Protein AF-A0A8T0G3W6-F1 (afdb_monomer_lite)

Structure (mmCIF, N/CA/C/O backbone):
data_AF-A0A8T0G3W6-F1
#
_entry.id   AF-A0A8T0G3W6-F1
#
loop_
_atom_site.group_PDB
_atom_site.id
_atom_site.type_symbol
_atom_site.label_atom_id
_atom_site.label_alt_id
_atom_site.label_comp_id
_atom_site.label_asym_id
_atom_site.label_entity_id
_atom_site.label_seq_id
_atom_site.pdbx_PDB_ins_code
_atom_site.Cartn_x
_atom_site.Cartn_y
_atom_site.Cartn_z
_atom_site.occupancy
_atom_site.B_iso_or_equiv
_atom_site.auth_seq_id
_atom_site.auth_comp_id
_atom_site.auth_asym_id
_atom_site.auth_atom_id
_atom_site.pdbx_PDB_model_num
ATOM 1 N N . MET A 1 1 ? -9.672 -10.704 5.886 1.00 65.75 1 MET A N 1
ATOM 2 C CA . MET A 1 1 ? -8.554 -10.083 6.634 1.00 65.75 1 MET A CA 1
ATOM 3 C C . MET A 1 1 ? -7.830 -11.184 7.389 1.00 65.75 1 MET A C 1
ATOM 5 O O . MET A 1 1 ? -8.514 -11.995 7.994 1.00 65.75 1 MET A O 1
ATOM 9 N N . VAL A 1 2 ? -6.496 -11.255 7.325 1.00 86.00 2 VAL A N 1
ATOM 10 C CA . VAL A 1 2 ? -5.734 -12.255 8.097 1.00 86.00 2 VAL A CA 1
ATOM 11 C C . VAL A 1 2 ? -5.739 -11.836 9.578 1.00 86.00 2 VAL A C 1
ATOM 13 O O . VAL A 1 2 ? -5.312 -10.705 9.857 1.00 86.00 2 VAL A O 1
ATOM 16 N N . PRO A 1 3 ? -6.234 -12.678 10.508 1.00 86.56 3 PRO A N 1
ATOM 17 C CA . PRO A 1 3 ? -6.214 -12.392 11.947 1.00 86.56 3 PRO A CA 1
ATOM 18 C C . PRO A 1 3 ? -4.785 -12.123 12.441 1.00 86.56 3 PRO A C 1
ATOM 20 O O . PRO A 1 3 ? -3.835 -12.641 11.861 1.00 86.56 3 PRO A O 1
ATOM 23 N N . GLU A 1 4 ? -4.614 -11.278 13.463 1.00 90.62 4 GLU A N 1
ATOM 24 C CA . GLU A 1 4 ? -3.307 -10.899 14.047 1.00 90.62 4 GLU A CA 1
ATOM 25 C C . GLU A 1 4 ? -2.284 -10.241 13.102 1.00 90.62 4 GLU A C 1
ATOM 27 O O . GLU A 1 4 ? -1.166 -9.896 13.497 1.00 90.62 4 GLU A O 1
ATOM 32 N N . SER A 1 5 ? -2.657 -9.987 11.848 1.00 94.19 5 SER A N 1
ATOM 33 C CA . SER A 1 5 ? -1.802 -9.257 10.919 1.00 94.19 5 SER A CA 1
ATOM 34 C C . SER A 1 5 ? -1.537 -7.825 11.397 1.00 94.19 5 SER A C 1
ATOM 36 O O . SER A 1 5 ? -2.322 -7.216 12.127 1.00 94.19 5 SER A O 1
ATOM 38 N N . LYS A 1 6 ? -0.436 -7.228 10.923 1.00 92.81 6 LYS A N 1
ATOM 39 C CA . LYS A 1 6 ? -0.107 -5.818 11.209 1.00 92.81 6 LYS A CA 1
ATOM 40 C C . LYS A 1 6 ? -1.245 -4.864 10.818 1.00 92.81 6 LYS A C 1
ATOM 42 O O . LYS A 1 6 ? -1.469 -3.880 11.515 1.00 92.81 6 LYS A O 1
ATOM 47 N N . ALA A 1 7 ? -1.957 -5.163 9.728 1.00 92.94 7 ALA A N 1
ATOM 48 C CA . ALA A 1 7 ? -3.123 -4.402 9.286 1.00 92.94 7 ALA A CA 1
ATOM 49 C C . ALA A 1 7 ? -4.328 -4.601 10.221 1.00 92.94 7 ALA A C 1
ATOM 51 O O . ALA A 1 7 ? -4.944 -3.616 10.614 1.00 92.94 7 ALA A O 1
ATOM 52 N N . ALA A 1 8 ? -4.611 -5.840 10.643 1.00 92.75 8 ALA A N 1
ATOM 53 C CA . ALA A 1 8 ? -5.668 -6.133 11.612 1.00 92.75 8 ALA A CA 1
ATOM 54 C C . ALA A 1 8 ? -5.439 -5.396 12.937 1.00 92.75 8 ALA A C 1
ATOM 56 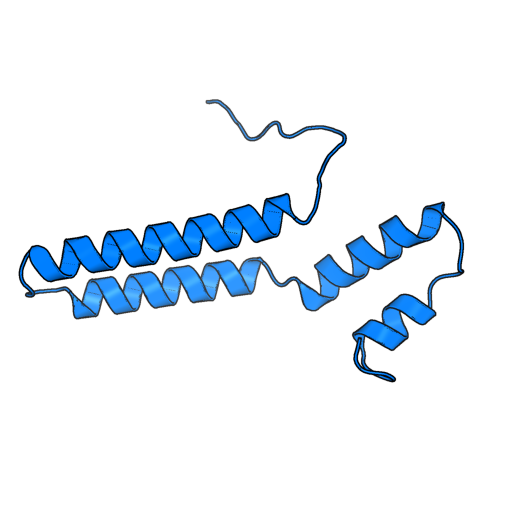O O . ALA A 1 8 ? -6.325 -4.696 13.412 1.00 92.75 8 ALA A O 1
ATOM 57 N N . ARG A 1 9 ? -4.218 -5.459 13.482 1.00 93.88 9 ARG A N 1
ATOM 58 C CA . ARG A 1 9 ? -3.844 -4.737 14.708 1.00 93.88 9 ARG A CA 1
ATOM 59 C C . ARG A 1 9 ? -3.975 -3.220 14.570 1.00 93.88 9 ARG A C 1
ATOM 61 O O . ARG A 1 9 ? -4.348 -2.558 15.532 1.00 93.88 9 ARG A O 1
ATOM 68 N N . LEU A 1 10 ? -3.667 -2.670 13.392 1.00 93.19 10 LEU A N 1
ATOM 69 C CA . LEU A 1 10 ? -3.851 -1.246 13.115 1.00 93.19 10 LEU A CA 1
ATOM 70 C C . LEU A 1 10 ? -5.335 -0.881 13.157 1.00 93.19 10 LEU A C 1
ATOM 72 O O . LEU A 1 10 ? -5.695 0.045 13.871 1.00 93.19 10 LEU A O 1
ATOM 76 N N . VAL A 1 11 ? -6.195 -1.621 12.454 1.00 92.19 11 VAL A N 1
ATOM 77 C CA . VAL A 1 11 ? -7.646 -1.369 12.454 1.00 92.19 11 VAL A CA 1
ATOM 78 C C . VAL A 1 11 ? -8.232 -1.510 13.859 1.00 92.19 11 VAL A C 1
ATOM 80 O O . VAL A 1 11 ? -8.962 -0.628 14.292 1.00 92.19 11 VAL A O 1
ATOM 83 N N . SER A 1 12 ? -7.853 -2.549 14.606 1.00 92.62 12 SER A N 1
ATOM 84 C CA . SER A 1 12 ? -8.343 -2.783 15.971 1.00 92.62 12 SER A CA 1
ATOM 85 C C . SER A 1 12 ? -7.885 -1.738 16.994 1.00 92.62 12 SER A C 1
ATOM 87 O O . SER A 1 12 ? -8.435 -1.687 18.088 1.00 92.62 12 SER A O 1
ATOM 89 N N . SER A 1 13 ? -6.886 -0.907 16.673 1.00 93.06 13 SER A N 1
ATOM 90 C CA . SER A 1 13 ? -6.454 0.185 17.561 1.00 93.06 13 SER A CA 1
ATOM 91 C C . SER A 1 13 ? -7.399 1.391 17.544 1.00 93.06 13 SER A C 1
ATOM 93 O O . SER A 1 13 ? -7.354 2.231 18.441 1.00 93.06 13 SER A O 1
ATOM 95 N N . PHE A 1 14 ? -8.268 1.474 16.536 1.00 91.88 14 PHE A N 1
ATOM 96 C CA . PHE A 1 14 ? -9.259 2.527 16.389 1.00 91.88 14 PHE A CA 1
ATOM 97 C C . PHE A 1 14 ? -10.552 2.152 17.137 1.00 91.88 14 PHE A C 1
ATOM 99 O O . PHE A 1 14 ? -11.090 1.068 16.908 1.00 91.88 14 PHE A O 1
ATOM 106 N N . PRO A 1 15 ? -11.104 3.040 17.991 1.00 93.38 15 PRO A N 1
ATOM 107 C CA . PRO A 1 15 ? -12.459 2.881 18.515 1.00 93.38 15 PRO A CA 1
ATOM 108 C C . PRO A 1 15 ? -13.492 2.660 17.403 1.00 93.38 15 PRO A C 1
ATOM 110 O O . PRO A 1 15 ? -13.402 3.288 16.344 1.00 93.38 15 PRO A O 1
ATOM 113 N N . ILE A 1 16 ? -14.484 1.802 17.666 1.00 90.19 16 ILE A N 1
ATOM 114 C CA . ILE A 1 16 ? -15.553 1.440 16.723 1.00 90.19 16 ILE A CA 1
ATOM 115 C C . ILE A 1 16 ? -16.592 2.569 16.675 1.00 90.19 16 ILE A C 1
ATOM 117 O O . ILE A 1 16 ? -17.657 2.490 17.283 1.00 90.19 16 ILE A O 1
ATOM 121 N N . THR A 1 17 ? -16.259 3.654 15.979 1.00 93.19 17 THR A N 1
ATOM 122 C CA . THR A 1 17 ? -17.155 4.791 15.739 1.00 93.19 17 THR A CA 1
ATOM 123 C C . THR A 1 17 ? -17.176 5.151 14.256 1.00 93.19 17 THR A C 1
ATOM 125 O O . THR A 1 17 ? -16.194 4.946 13.539 1.00 93.19 17 THR A O 1
ATOM 128 N N . SER A 1 18 ? -18.299 5.703 13.785 1.00 87.88 18 SER A N 1
ATOM 129 C CA . SER A 1 18 ? -18.509 6.045 12.369 1.00 87.88 18 SER A CA 1
ATOM 130 C C . SER A 1 18 ? -17.434 6.989 11.815 1.00 87.88 18 SER A C 1
ATOM 132 O O . SER A 1 18 ? -16.935 6.791 10.709 1.00 87.88 18 SER A O 1
ATOM 134 N N . GLU A 1 19 ? -17.024 7.979 12.606 1.00 90.69 19 GLU A N 1
ATOM 135 C CA . GLU A 1 19 ? -16.006 8.964 12.231 1.00 90.69 19 GLU A CA 1
ATOM 136 C C . GLU A 1 19 ? -14.625 8.323 12.011 1.00 90.69 19 GLU A C 1
ATOM 138 O O . GLU A 1 19 ? -13.833 8.752 11.167 1.00 90.69 19 GLU A O 1
ATOM 143 N N . ASN A 1 20 ? -14.330 7.262 12.757 1.00 92.44 20 ASN A N 1
ATOM 144 C CA . ASN A 1 20 ? -12.984 6.729 12.892 1.00 92.44 20 ASN A CA 1
ATOM 145 C C . ASN A 1 20 ? -12.627 5.688 11.822 1.00 92.44 20 ASN A C 1
ATOM 147 O O . ASN A 1 20 ? -11.448 5.428 11.581 1.00 92.44 20 ASN A O 1
ATOM 151 N N . TYR A 1 21 ? -13.626 5.156 11.109 1.00 90.44 21 TYR A N 1
ATOM 152 C CA . TYR A 1 21 ? -13.395 4.296 9.946 1.00 90.44 21 TYR A CA 1
ATOM 153 C C . TYR A 1 21 ? -12.595 5.012 8.858 1.00 90.44 21 TYR A C 1
ATOM 155 O O . TYR A 1 21 ? -11.672 4.431 8.289 1.00 90.44 21 TYR A O 1
ATOM 163 N N . SER A 1 22 ? -12.894 6.289 8.604 1.00 92.25 22 SER A N 1
ATOM 164 C CA . SER A 1 22 ? -12.177 7.087 7.602 1.00 92.25 22 SER A CA 1
ATOM 165 C C . SER A 1 22 ? -10.682 7.206 7.937 1.00 92.25 22 SER A C 1
ATOM 167 O O . SER A 1 22 ? -9.824 6.981 7.080 1.00 92.25 22 SER A O 1
ATOM 169 N N . LYS A 1 23 ? -10.367 7.451 9.214 1.00 93.38 23 LYS A N 1
ATOM 170 C CA . LYS A 1 23 ? -9.003 7.559 9.747 1.00 93.38 23 LYS A CA 1
ATOM 171 C C . LYS A 1 23 ? -8.270 6.217 9.675 1.00 93.38 23 LYS A C 1
ATOM 173 O O . LYS A 1 23 ? -7.125 6.176 9.227 1.00 93.38 23 LYS A O 1
ATOM 178 N N . ALA A 1 24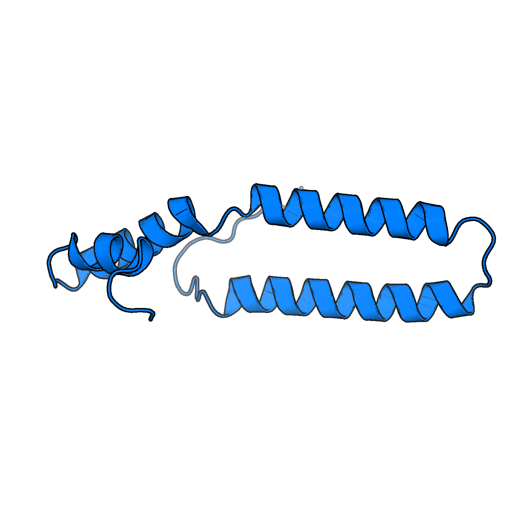 ? -8.936 5.115 10.027 1.00 93.50 24 ALA A N 1
ATOM 179 C CA . ALA A 1 24 ? -8.367 3.771 9.916 1.00 93.50 24 ALA A CA 1
ATOM 180 C C . ALA A 1 24 ? -8.011 3.417 8.460 1.00 93.50 24 ALA A C 1
ATOM 182 O O . ALA A 1 24 ? -6.913 2.926 8.191 1.00 93.50 24 ALA A O 1
ATOM 183 N N . VAL A 1 25 ? -8.895 3.728 7.505 1.00 92.25 25 VAL A N 1
ATOM 184 C CA . VAL A 1 25 ? -8.647 3.509 6.070 1.00 92.25 25 VAL A CA 1
ATOM 185 C C . VAL A 1 25 ? -7.485 4.367 5.568 1.00 92.25 25 VAL A C 1
ATOM 187 O O . VAL A 1 25 ? -6.608 3.854 4.873 1.00 92.25 25 VAL A O 1
ATOM 190 N N . GLN A 1 26 ? -7.426 5.649 5.937 1.00 92.81 26 GLN A N 1
ATOM 191 C CA . GLN A 1 26 ? -6.304 6.520 5.566 1.00 92.81 26 GLN A CA 1
ATOM 192 C C . GLN A 1 26 ? -4.971 5.995 6.110 1.00 92.81 26 GLN A C 1
ATOM 194 O O . GLN A 1 26 ? -3.986 5.933 5.379 1.00 92.81 26 GLN A O 1
ATOM 199 N N . GLN A 1 27 ? -4.940 5.544 7.364 1.00 92.81 27 GLN A N 1
ATOM 200 C CA . GLN A 1 27 ? -3.735 4.984 7.977 1.00 92.81 27 GLN A CA 1
ATOM 201 C C . GLN A 1 27 ? -3.300 3.669 7.321 1.00 92.81 27 GLN A C 1
ATOM 203 O O . GLN A 1 27 ? -2.103 3.435 7.148 1.00 92.81 27 GLN A O 1
ATOM 208 N N . LEU A 1 28 ? -4.249 2.834 6.882 1.00 92.88 28 LEU A N 1
ATOM 209 C CA . LEU A 1 28 ? -3.936 1.660 6.068 1.00 92.88 28 LEU A CA 1
ATOM 210 C C . LEU A 1 28 ? -3.295 2.054 4.731 1.00 92.88 28 LEU A C 1
ATOM 212 O O . LEU A 1 28 ? -2.282 1.465 4.358 1.00 92.88 28 LEU A O 1
ATOM 216 N N . LYS A 1 29 ? -3.834 3.063 4.037 1.00 89.62 29 LYS A N 1
ATOM 217 C CA . LYS A 1 29 ? -3.272 3.553 2.768 1.00 89.62 29 LYS A CA 1
ATOM 218 C C . LYS A 1 29 ? -1.865 4.125 2.943 1.00 89.62 29 LYS A C 1
ATOM 220 O O . LYS A 1 29 ? -0.966 3.730 2.212 1.00 89.62 29 LYS A O 1
ATOM 225 N N . ILE A 1 30 ? -1.640 4.961 3.956 1.00 89.31 30 ILE A N 1
ATOM 226 C CA . ILE A 1 30 ? -0.314 5.533 4.245 1.00 89.31 30 ILE A CA 1
ATOM 227 C C . ILE A 1 30 ? 0.706 4.424 4.532 1.00 89.31 30 ILE A C 1
ATOM 229 O O . ILE A 1 30 ? 1.827 4.450 4.030 1.00 89.31 30 ILE A O 1
ATOM 233 N N . ARG A 1 31 ? 0.326 3.429 5.341 1.00 91.69 31 ARG A N 1
ATOM 234 C CA . ARG A 1 31 ? 1.266 2.412 5.828 1.00 91.69 31 ARG A CA 1
ATOM 235 C C . ARG A 1 31 ? 1.495 1.260 4.848 1.00 91.69 31 ARG A C 1
ATOM 237 O O . ARG A 1 31 ? 2.565 0.652 4.875 1.00 91.69 31 ARG A O 1
ATOM 244 N N . PHE A 1 32 ? 0.500 0.930 4.026 1.00 89.19 32 PHE A N 1
ATOM 245 C CA . PHE A 1 32 ? 0.514 -0.264 3.173 1.00 89.19 32 PHE A CA 1
ATOM 246 C C . PHE A 1 32 ? 0.232 0.007 1.693 1.00 89.19 32 PHE A C 1
ATOM 248 O O . PHE A 1 32 ? 0.516 -0.868 0.882 1.00 89.19 32 PHE A O 1
ATOM 255 N N . GLY A 1 33 ? -0.292 1.180 1.330 1.00 86.75 33 GLY A N 1
ATOM 256 C CA . GLY A 1 33 ? -0.617 1.530 -0.055 1.00 86.75 33 GLY A CA 1
ATOM 257 C C . GLY A 1 33 ? 0.618 1.669 -0.944 1.00 86.75 33 GLY A C 1
ATOM 258 O O . GLY A 1 33 ? 0.569 1.225 -2.084 1.00 86.75 33 GLY A O 1
ATOM 259 N N . ARG A 1 34 ? 1.723 2.217 -0.401 1.00 86.88 34 ARG A N 1
ATOM 260 C CA . ARG A 1 34 ? 3.038 2.387 -1.067 1.00 86.88 34 ARG A CA 1
ATOM 261 C C . ARG A 1 34 ? 2.923 2.686 -2.566 1.00 86.88 34 ARG A C 1
ATOM 263 O O . ARG A 1 34 ? 3.477 1.971 -3.404 1.00 86.88 34 ARG A O 1
ATOM 270 N N . GLU A 1 35 ? 2.149 3.719 -2.885 1.00 82.44 35 GLU A N 1
ATOM 271 C CA . GLU A 1 35 ? 1.855 4.123 -4.263 1.00 82.44 35 GLU A CA 1
ATOM 272 C C . GLU A 1 35 ? 3.138 4.514 -5.012 1.00 82.44 35 GLU A C 1
ATOM 274 O O . GLU A 1 35 ? 3.312 4.171 -6.177 1.00 82.44 35 GLU A O 1
ATOM 279 N N . ASP A 1 36 ? 4.086 5.132 -4.309 1.00 80.69 36 ASP A N 1
ATOM 280 C CA . ASP A 1 36 ? 5.434 5.460 -4.773 1.00 80.69 36 ASP A CA 1
ATOM 281 C C . ASP A 1 36 ? 6.219 4.224 -5.241 1.00 80.69 36 ASP A C 1
ATOM 283 O O . ASP A 1 36 ? 6.806 4.218 -6.326 1.00 80.69 36 ASP A O 1
ATOM 287 N N . LEU A 1 37 ? 6.180 3.143 -4.456 1.00 86.25 37 LEU A N 1
ATOM 288 C CA . LEU A 1 37 ? 6.811 1.879 -4.824 1.00 86.25 37 LEU A CA 1
ATOM 289 C C . LEU A 1 37 ? 6.112 1.251 -6.035 1.00 86.25 37 LEU A C 1
ATOM 291 O O . LEU A 1 37 ? 6.782 0.695 -6.905 1.00 86.25 37 LEU A O 1
ATOM 295 N N . LEU A 1 38 ? 4.782 1.348 -6.103 1.00 83.69 38 LEU A N 1
ATOM 296 C CA . LEU A 1 38 ? 3.998 0.832 -7.223 1.00 83.69 38 LEU A CA 1
ATOM 297 C C . LEU A 1 38 ? 4.386 1.534 -8.534 1.00 83.69 38 LEU A C 1
ATOM 299 O O . LEU A 1 38 ? 4.654 0.867 -9.534 1.00 83.69 38 LEU A O 1
ATOM 303 N N . VAL A 1 39 ? 4.501 2.867 -8.506 1.00 84.50 39 VAL A N 1
ATOM 304 C CA . VAL A 1 39 ? 4.965 3.678 -9.642 1.00 84.50 39 VAL A CA 1
ATOM 305 C C . VAL A 1 39 ? 6.394 3.302 -10.028 1.00 84.50 39 VAL A C 1
ATOM 307 O O . VAL A 1 39 ? 6.682 3.118 -11.209 1.00 84.50 39 VAL A O 1
ATOM 310 N N . GLN A 1 40 ? 7.294 3.134 -9.056 1.00 82.88 40 GLN A N 1
ATOM 311 C CA . GLN A 1 40 ? 8.684 2.770 -9.335 1.00 82.88 40 GLN A CA 1
ATOM 312 C C . GLN A 1 40 ? 8.809 1.387 -9.992 1.00 82.88 40 GLN A C 1
ATOM 314 O O . GLN A 1 40 ? 9.567 1.233 -10.952 1.00 82.88 40 GLN A O 1
ATOM 319 N N . ILE A 1 41 ? 8.055 0.391 -9.515 1.00 87.38 41 ILE A N 1
ATOM 320 C CA . ILE A 1 41 ? 7.995 -0.942 -10.133 1.00 87.38 41 ILE A CA 1
ATOM 321 C C . ILE A 1 41 ? 7.463 -0.825 -11.561 1.00 87.38 41 ILE A C 1
ATOM 323 O O . ILE A 1 41 ? 8.056 -1.383 -12.479 1.00 87.38 41 ILE A O 1
ATOM 327 N N . TYR A 1 42 ? 6.408 -0.037 -11.764 1.00 83.19 42 TYR A N 1
ATOM 328 C CA . TYR A 1 42 ? 5.807 0.143 -13.078 1.00 83.19 42 TYR A CA 1
ATOM 329 C C . TYR A 1 42 ? 6.770 0.787 -14.086 1.00 83.19 42 TYR A C 1
ATOM 331 O O . TYR A 1 42 ? 6.941 0.289 -15.198 1.00 83.19 42 TYR A O 1
ATOM 339 N N . VAL A 1 43 ? 7.461 1.861 -13.691 1.00 85.44 43 VAL A N 1
ATOM 340 C CA . VAL A 1 43 ? 8.473 2.518 -14.535 1.00 85.44 43 VAL A CA 1
ATOM 341 C C . VAL A 1 43 ? 9.636 1.572 -14.834 1.00 85.44 43 VAL A C 1
ATOM 343 O O . VAL A 1 43 ? 10.130 1.541 -15.964 1.00 85.44 43 VAL A O 1
ATOM 346 N N . ARG A 1 44 ? 10.070 0.775 -13.849 1.00 88.38 44 ARG A N 1
ATOM 347 C CA . ARG A 1 44 ? 11.122 -0.229 -14.041 1.00 88.38 44 ARG A CA 1
ATOM 348 C C . ARG A 1 44 ? 10.696 -1.292 -15.046 1.00 88.38 44 ARG A C 1
ATOM 350 O O . ARG A 1 44 ? 11.455 -1.554 -15.975 1.00 88.38 44 ARG A O 1
ATOM 357 N N . ASP A 1 45 ? 9.507 -1.862 -14.892 1.00 80.38 45 ASP A N 1
ATOM 358 C CA . ASP A 1 45 ? 8.977 -2.870 -15.809 1.00 80.38 45 ASP A CA 1
ATOM 359 C C . ASP A 1 45 ? 8.843 -2.299 -17.224 1.00 80.38 45 ASP A C 1
ATOM 361 O O . ASP A 1 45 ? 9.282 -2.926 -18.186 1.00 80.38 45 ASP A O 1
ATOM 365 N N . LEU A 1 46 ? 8.356 -1.063 -17.360 1.00 78.00 46 LEU A N 1
ATOM 366 C CA . LEU A 1 46 ? 8.267 -0.383 -18.651 1.00 78.00 46 LEU A CA 1
ATOM 367 C C . LEU A 1 46 ? 9.648 -0.167 -19.295 1.00 78.00 46 LEU A C 1
ATOM 369 O O . LEU A 1 46 ? 9.816 -0.374 -20.496 1.00 78.00 46 LEU A O 1
ATOM 373 N N . SER A 1 47 ? 10.652 0.222 -18.508 1.00 76.19 47 SER A N 1
ATOM 374 C CA . SER A 1 47 ? 12.019 0.440 -18.994 1.00 76.19 47 SER A CA 1
ATOM 375 C C . SER A 1 47 ? 12.701 -0.872 -19.404 1.00 76.19 47 SER A C 1
ATOM 377 O O . SER A 1 47 ? 13.320 -0.953 -20.467 1.00 76.19 47 SER A O 1
ATOM 379 N N . LEU A 1 48 ? 12.521 -1.938 -18.615 1.00 76.69 48 LEU A N 1
ATOM 380 C CA . LEU A 1 48 ? 12.971 -3.289 -18.959 1.00 76.69 48 LEU A CA 1
ATOM 381 C C . LEU A 1 48 ? 12.322 -3.781 -20.257 1.00 76.69 48 LEU A C 1
ATOM 383 O O . LEU A 1 48 ? 13.012 -4.321 -21.121 1.00 76.69 48 LEU A O 1
ATOM 387 N N . MET A 1 49 ? 11.023 -3.534 -20.428 1.00 68.25 49 MET A N 1
ATOM 388 C CA . MET A 1 49 ? 10.295 -3.873 -21.650 1.00 68.25 49 MET A CA 1
ATOM 389 C C . MET A 1 49 ? 10.811 -3.091 -22.859 1.00 68.25 49 MET A C 1
ATOM 391 O O . MET A 1 49 ? 11.098 -3.707 -23.882 1.00 68.25 49 MET A O 1
ATOM 395 N N . LYS A 1 50 ? 11.015 -1.770 -22.734 1.00 70.00 50 LYS A N 1
ATOM 396 C CA . LYS A 1 50 ? 11.580 -0.920 -23.798 1.00 70.00 50 LYS A CA 1
ATOM 397 C C . LYS A 1 50 ? 12.934 -1.448 -24.282 1.00 70.00 50 LYS A C 1
ATOM 399 O O . LYS A 1 50 ? 13.173 -1.530 -25.489 1.00 70.00 50 LYS A O 1
ATOM 404 N N . ASN A 1 51 ? 13.790 -1.853 -23.347 1.00 69.06 51 ASN A N 1
ATOM 405 C CA . ASN A 1 51 ? 15.089 -2.444 -23.659 1.00 69.06 51 ASN A CA 1
ATOM 406 C C . ASN A 1 51 ? 14.950 -3.827 -24.319 1.00 69.06 51 ASN A C 1
ATOM 408 O O . ASN A 1 51 ? 15.680 -4.128 -25.257 1.00 69.06 51 ASN A O 1
ATOM 412 N N . ALA A 1 52 ? 13.985 -4.648 -23.892 1.00 65.62 52 ALA A N 1
ATOM 413 C CA . ALA A 1 52 ? 13.710 -5.960 -24.487 1.00 65.62 52 ALA A CA 1
ATOM 414 C C . ALA A 1 52 ? 13.058 -5.886 -25.886 1.00 65.62 52 ALA A C 1
ATOM 416 O O . ALA A 1 52 ? 13.151 -6.836 -26.666 1.00 65.62 52 ALA A O 1
ATOM 417 N N . THR A 1 53 ? 12.392 -4.774 -26.212 1.00 62.53 53 THR A N 1
ATOM 418 C CA . THR A 1 53 ? 11.811 -4.497 -27.537 1.00 62.53 53 THR A CA 1
ATOM 419 C C . THR A 1 53 ? 12.783 -3.867 -28.529 1.00 62.53 53 THR A C 1
ATOM 421 O O . THR A 1 53 ? 12.449 -3.788 -29.712 1.00 62.53 53 THR A O 1
ATOM 424 N N . ALA A 1 54 ? 13.967 -3.426 -28.090 1.00 62.62 54 ALA A N 1
ATOM 425 C CA . ALA A 1 54 ? 14.975 -2.858 -28.977 1.00 62.62 54 ALA A CA 1
ATOM 426 C C . ALA A 1 54 ? 15.410 -3.915 -30.013 1.00 62.62 54 ALA A C 1
ATOM 428 O O . ALA A 1 54 ? 16.150 -4.844 -29.700 1.00 62.62 54 ALA A O 1
ATOM 429 N N . GLY A 1 55 ? 14.889 -3.797 -31.241 1.00 62.72 55 GLY A N 1
ATOM 430 C CA . GLY A 1 55 ? 15.163 -4.710 -32.357 1.00 62.72 55 GLY A CA 1
ATOM 431 C C . GLY A 1 55 ? 14.076 -5.749 -32.682 1.00 62.72 55 GLY A C 1
ATOM 432 O O . GLY A 1 55 ? 14.353 -6.651 -33.467 1.00 62.72 55 GLY A O 1
ATOM 433 N N . ARG A 1 56 ? 12.856 -5.667 -32.117 1.00 62.03 56 ARG A N 1
ATOM 434 C CA . ARG A 1 56 ? 11.748 -6.610 -32.416 1.00 62.03 56 ARG A CA 1
ATOM 435 C C . ARG A 1 56 ? 10.604 -5.992 -33.236 1.00 62.03 56 ARG A C 1
ATOM 437 O O . ARG A 1 56 ? 10.334 -4.800 -33.154 1.00 62.03 56 ARG A O 1
ATOM 444 N N . ASN A 1 57 ? 9.926 -6.845 -34.014 1.00 62.16 57 ASN A N 1
ATOM 445 C CA . ASN A 1 57 ? 8.905 -6.492 -35.010 1.00 62.16 57 ASN A CA 1
ATOM 446 C C . ASN A 1 57 ? 7.641 -5.836 -34.415 1.00 62.16 57 ASN A C 1
ATOM 448 O O . ASN A 1 57 ? 7.201 -6.173 -33.316 1.00 62.16 57 ASN A O 1
ATOM 452 N N . SER A 1 58 ? 7.018 -4.955 -35.207 1.00 60.75 58 SER A N 1
ATOM 453 C CA . SER A 1 58 ? 5.865 -4.097 -34.870 1.00 60.75 58 SER A CA 1
ATOM 454 C C . SER A 1 58 ? 4.656 -4.804 -34.226 1.00 60.75 58 SER A C 1
ATOM 456 O O . SER A 1 58 ? 3.960 -4.185 -33.424 1.00 60.75 58 SER A O 1
ATOM 458 N N . SER A 1 59 ? 4.427 -6.095 -34.490 1.00 64.94 59 SER A N 1
ATOM 459 C CA . SER A 1 59 ? 3.320 -6.864 -33.896 1.00 64.94 59 SER A CA 1
ATOM 460 C C . SER A 1 59 ? 3.496 -7.149 -32.400 1.00 64.94 59 SER A C 1
ATOM 462 O O . SER A 1 59 ? 2.519 -7.151 -31.657 1.00 64.94 59 SER A O 1
ATOM 464 N N . TYR A 1 60 ? 4.735 -7.328 -31.931 1.00 66.19 60 TYR A N 1
ATOM 465 C CA . TYR A 1 60 ? 5.031 -7.498 -30.504 1.00 66.19 60 TYR A CA 1
ATOM 466 C C . TYR A 1 60 ? 4.782 -6.199 -29.726 1.00 66.19 60 TYR A C 1
ATOM 468 O O . TYR A 1 60 ? 4.355 -6.231 -28.576 1.00 66.19 60 TYR A O 1
ATOM 476 N N . LEU A 1 61 ? 4.988 -5.052 -30.378 1.00 67.00 61 LEU A N 1
ATOM 477 C CA . LEU A 1 61 ? 4.735 -3.741 -29.791 1.00 67.00 61 LEU A CA 1
ATOM 478 C C . LEU A 1 61 ? 3.233 -3.507 -29.560 1.00 67.00 61 LEU A C 1
ATOM 480 O O . LEU A 1 61 ? 2.864 -3.015 -28.501 1.00 67.00 61 LEU A O 1
ATOM 484 N N . ALA A 1 62 ? 2.370 -3.918 -30.496 1.00 73.75 62 ALA A N 1
ATOM 485 C CA . ALA A 1 62 ? 0.916 -3.778 -30.367 1.00 73.75 62 ALA A CA 1
ATOM 486 C C . ALA A 1 62 ? 0.352 -4.573 -29.174 1.00 73.75 62 ALA A C 1
ATOM 488 O O . ALA A 1 62 ? -0.283 -3.993 -28.299 1.00 73.75 62 ALA A O 1
ATOM 489 N N . SER A 1 63 ? 0.681 -5.867 -29.053 1.00 75.94 63 SER A N 1
ATOM 490 C CA . SER A 1 63 ? 0.243 -6.668 -27.895 1.00 75.94 63 SER A CA 1
ATOM 491 C C . SER A 1 63 ? 0.815 -6.171 -26.562 1.00 75.94 63 SER A C 1
ATOM 493 O O . SER A 1 63 ? 0.202 -6.364 -25.512 1.00 75.94 63 SER A O 1
ATOM 495 N N . LEU A 1 64 ? 1.984 -5.521 -26.577 1.00 67.94 64 LEU A N 1
ATOM 496 C CA . LEU A 1 64 ? 2.542 -4.877 -25.387 1.00 67.94 64 LEU A CA 1
ATOM 497 C C . LEU A 1 64 ? 1.759 -3.626 -24.981 1.00 67.94 64 LEU A C 1
ATOM 499 O O . LEU A 1 64 ? 1.537 -3.428 -23.787 1.00 67.94 64 LEU A O 1
ATOM 503 N N . TYR A 1 65 ? 1.329 -2.808 -25.944 1.00 75.62 65 TYR A N 1
ATOM 504 C CA . TYR A 1 65 ? 0.455 -1.664 -25.680 1.00 75.62 65 TYR A CA 1
ATOM 505 C C . TYR A 1 65 ? -0.879 -2.111 -25.072 1.00 75.62 65 TYR A C 1
ATOM 507 O O . TYR A 1 65 ? -1.270 -1.569 -24.040 1.00 75.62 65 TYR A O 1
ATOM 515 N N . ASP A 1 66 ? -1.505 -3.158 -25.613 1.00 80.62 66 ASP A N 1
ATOM 516 C CA . ASP A 1 66 ? -2.759 -3.707 -25.074 1.00 80.62 66 ASP A CA 1
ATOM 517 C C . ASP A 1 66 ? -2.595 -4.207 -23.626 1.00 80.62 66 ASP A C 1
ATOM 519 O O . ASP A 1 66 ? -3.450 -3.991 -22.756 1.00 80.62 66 ASP A O 1
ATOM 523 N N . MET A 1 67 ? -1.460 -4.851 -23.326 1.00 80.25 67 MET A N 1
ATOM 524 C CA . MET A 1 67 ? -1.150 -5.310 -21.972 1.00 80.25 67 MET A CA 1
ATOM 525 C C . MET A 1 67 ? -0.916 -4.135 -21.010 1.00 80.25 67 MET A C 1
ATOM 527 O O . MET A 1 67 ? -1.387 -4.181 -19.872 1.00 80.25 67 MET A O 1
ATOM 531 N N . LEU A 1 68 ? -0.226 -3.078 -21.451 1.00 73.25 68 LEU A N 1
ATOM 532 C CA . LEU A 1 68 ? -0.017 -1.857 -20.666 1.00 73.25 68 LEU A CA 1
ATOM 533 C C . LEU A 1 68 ? -1.337 -1.134 -20.383 1.00 73.25 68 LEU A C 1
ATOM 535 O O . LEU A 1 68 ? -1.593 -0.773 -19.235 1.00 73.25 68 LEU A O 1
ATOM 539 N N . GLU A 1 69 ? -2.203 -0.983 -21.385 1.00 79.75 69 GLU A N 1
ATOM 540 C CA . GLU A 1 69 ? -3.518 -0.358 -21.221 1.00 79.75 69 GLU A CA 1
ATOM 541 C C . GLU A 1 69 ? -4.381 -1.140 -20.222 1.00 79.75 69 GLU A C 1
ATOM 543 O O . GLU A 1 69 ? -5.007 -0.562 -19.332 1.00 79.75 69 GLU A O 1
ATOM 548 N N . THR A 1 70 ? -4.340 -2.473 -20.290 1.00 83.38 70 THR A N 1
ATOM 549 C CA . THR A 1 70 ? -5.054 -3.342 -19.347 1.00 83.38 70 THR A CA 1
ATOM 550 C C . THR A 1 70 ? -4.554 -3.151 -17.911 1.00 83.38 70 THR A C 1
ATOM 552 O O . THR A 1 70 ? -5.353 -3.090 -16.973 1.00 83.38 70 THR A O 1
ATOM 555 N N . LYS A 1 71 ? -3.233 -3.032 -17.715 1.00 76.44 71 LYS A N 1
ATOM 556 C CA . LYS A 1 71 ? -2.635 -2.803 -16.389 1.00 76.44 71 LYS A CA 1
ATOM 557 C C . LYS A 1 71 ? -2.959 -1.408 -15.850 1.00 76.44 71 LYS A C 1
ATOM 559 O O . LYS A 1 71 ? -3.303 -1.298 -14.674 1.00 76.44 71 LYS A O 1
ATOM 564 N N . LEU A 1 72 ? -2.923 -0.374 -16.694 1.00 77.38 72 LEU A N 1
ATOM 565 C CA . LEU A 1 72 ? -3.328 0.987 -16.326 1.00 77.38 72 LEU A CA 1
ATOM 566 C C . LEU A 1 72 ? -4.803 1.044 -15.933 1.00 77.38 72 LEU A C 1
ATOM 568 O O . LEU A 1 72 ? -5.119 1.521 -14.848 1.00 77.38 72 LEU A O 1
ATOM 572 N N . ARG A 1 73 ? -5.695 0.454 -16.734 1.00 78.56 73 ARG A N 1
ATOM 573 C CA . ARG A 1 73 ? -7.134 0.401 -16.445 1.00 78.56 73 ARG A CA 1
ATOM 574 C C . ARG A 1 73 ? -7.442 -0.345 -15.145 1.00 78.56 73 ARG A C 1
ATOM 576 O O . ARG A 1 73 ? -8.322 0.064 -14.387 1.00 78.56 73 ARG A O 1
ATOM 583 N N . ALA A 1 74 ? -6.712 -1.423 -14.853 1.00 72.38 74 ALA A N 1
ATOM 584 C CA . ALA A 1 74 ? -6.822 -2.129 -13.577 1.00 72.38 74 ALA A CA 1
ATOM 585 C C . ALA A 1 74 ? -6.347 -1.262 -12.395 1.00 72.38 74 ALA A C 1
ATOM 587 O O . AL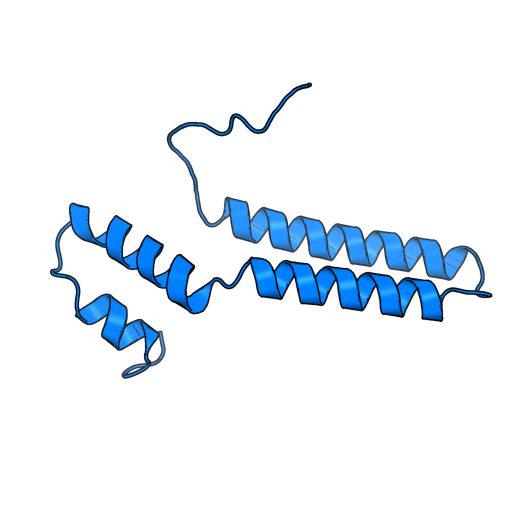A A 1 74 ? -6.956 -1.298 -11.325 1.00 72.38 74 ALA A O 1
ATOM 588 N N . SER A 1 75 ? -5.303 -0.452 -12.594 1.00 65.06 75 SER A N 1
ATOM 589 C CA . SER A 1 75 ? -4.782 0.484 -11.592 1.00 65.06 75 SER A CA 1
ATOM 590 C C . SER A 1 75 ? -5.728 1.665 -11.342 1.00 65.06 75 SER A C 1
ATOM 592 O O . SER A 1 75 ? -5.980 2.019 -10.192 1.00 65.06 75 SER A O 1
ATOM 594 N N . GLU A 1 76 ? -6.315 2.241 -12.391 1.00 69.69 76 GLU A N 1
ATOM 595 C CA . GLU A 1 76 ? -7.361 3.267 -12.276 1.00 69.69 76 GLU A CA 1
ATOM 596 C C . GLU A 1 76 ? -8.617 2.707 -11.615 1.00 69.69 76 GLU A C 1
ATOM 598 O O . GLU A 1 76 ? -9.225 3.361 -10.772 1.00 69.69 76 GLU A O 1
ATOM 603 N N . SER A 1 77 ? -8.980 1.462 -11.933 1.00 64.00 77 SER A N 1
ATOM 604 C CA . SER A 1 77 ? -10.081 0.775 -11.260 1.00 64.00 77 SER A CA 1
ATOM 605 C C . SER A 1 77 ? -9.786 0.600 -9.774 1.00 64.00 77 SER A C 1
ATOM 607 O O . SER A 1 77 ? -10.658 0.869 -8.966 1.00 64.00 77 SER A O 1
ATOM 609 N N . LEU A 1 78 ? -8.561 0.250 -9.374 1.00 58.53 78 LEU A N 1
ATOM 610 C CA . LEU A 1 78 ? -8.150 0.250 -7.962 1.00 58.53 78 LEU A CA 1
ATOM 611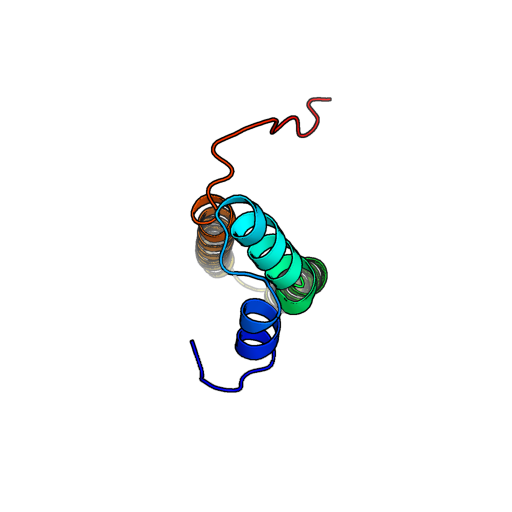 C C . LEU A 1 78 ? -8.319 1.628 -7.298 1.00 58.53 78 LEU A C 1
ATOM 613 O O . LEU A 1 78 ? -8.815 1.696 -6.172 1.00 58.53 78 LEU A O 1
ATOM 617 N N . GLY A 1 79 ? -7.995 2.712 -8.006 1.00 57.59 79 GLY A N 1
ATOM 618 C CA . GLY A 1 79 ? -8.284 4.085 -7.575 1.00 57.59 79 GLY A CA 1
ATOM 619 C C . GLY A 1 79 ? -9.785 4.399 -7.472 1.00 57.59 79 GLY A C 1
ATOM 620 O O . GLY A 1 79 ? -10.203 5.061 -6.527 1.00 57.59 79 GLY A O 1
ATOM 621 N N . ASN A 1 80 ? -10.609 3.866 -8.378 1.00 51.19 80 ASN A N 1
ATOM 622 C CA . ASN A 1 80 ? -12.056 4.111 -8.448 1.00 51.19 80 ASN A CA 1
ATOM 623 C C . ASN A 1 80 ? -12.894 3.215 -7.514 1.00 51.19 80 ASN A C 1
ATOM 625 O O . ASN A 1 80 ? -13.939 3.645 -7.032 1.00 51.19 80 ASN A O 1
ATOM 629 N N . ILE A 1 81 ? -12.444 1.991 -7.209 1.00 47.38 81 ILE A N 1
ATOM 630 C CA . ILE A 1 81 ? -13.048 1.099 -6.198 1.00 47.38 81 ILE A CA 1
ATOM 631 C C . ILE A 1 81 ? -12.849 1.708 -4.799 1.00 47.38 81 ILE A C 1
ATOM 633 O O . ILE A 1 81 ? -13.681 1.543 -3.906 1.00 47.38 81 ILE A O 1
ATOM 637 N N . CYS A 1 82 ? -11.786 2.499 -4.625 1.00 45.12 82 CYS A N 1
ATOM 638 C CA . CYS A 1 82 ? -11.629 3.422 -3.511 1.00 45.12 82 CYS A CA 1
ATOM 639 C C . CYS A 1 82 ? -12.470 4.685 -3.743 1.00 45.12 82 CYS A C 1
ATOM 641 O O . CYS A 1 82 ? -11.900 5.758 -3.899 1.00 45.12 82 CYS A O 1
ATOM 643 N N . GLY A 1 83 ? -13.800 4.573 -3.783 1.00 41.31 83 GLY A N 1
ATOM 644 C CA . GLY A 1 83 ? -14.700 5.695 -4.050 1.00 41.31 83 GLY A CA 1
ATOM 645 C C . GLY A 1 83 ? -14.332 6.977 -3.290 1.00 41.31 83 GLY A C 1
ATOM 646 O O . GLY A 1 83 ? -14.713 7.167 -2.138 1.00 41.31 83 GLY A O 1
ATOM 647 N N . LEU A 1 84 ? -13.643 7.894 -3.971 1.00 46.09 84 LEU A N 1
ATOM 648 C CA . LEU A 1 84 ? -13.645 9.322 -3.677 1.00 46.09 84 LEU A CA 1
ATOM 649 C C . LEU A 1 84 ? -14.963 9.893 -4.216 1.00 46.09 84 LEU A C 1
ATOM 651 O O . LEU A 1 84 ? -14.981 10.767 -5.078 1.00 46.09 84 LEU A O 1
ATOM 655 N N . SER A 1 85 ? -16.098 9.379 -3.738 1.00 46.97 85 SER A N 1
ATOM 656 C CA . SER A 1 85 ? -17.370 10.077 -3.896 1.00 46.97 85 SER A CA 1
ATOM 657 C C . SER A 1 85 ? -17.434 11.149 -2.810 1.00 46.97 85 SER A C 1
ATOM 659 O O . SER A 1 85 ? -17.956 10.921 -1.721 1.00 46.97 85 SER A O 1
ATOM 661 N N . GLY A 1 86 ? -16.839 12.306 -3.084 1.00 45.06 86 GLY A N 1
ATOM 662 C CA . GLY A 1 86 ? -16.960 13.475 -2.221 1.00 45.06 86 GLY A CA 1
ATOM 663 C C . GLY A 1 86 ? -15.680 14.290 -2.143 1.00 45.06 86 GLY A C 1
ATOM 664 O O . GLY A 1 86 ? -14.779 13.962 -1.384 1.00 45.06 86 GLY A O 1
ATOM 665 N N . ALA A 1 87 ? -15.685 15.401 -2.875 1.00 47.00 87 ALA A N 1
ATOM 666 C CA . ALA A 1 87 ? -14.751 16.522 -2.818 1.00 47.00 87 ALA A CA 1
ATOM 667 C C . ALA A 1 87 ? -13.407 16.382 -3.568 1.00 47.00 87 ALA A C 1
ATOM 669 O O . ALA A 1 87 ? -12.417 15.843 -3.088 1.00 47.00 87 ALA A O 1
ATOM 670 N N . SER A 1 88 ? -13.390 17.085 -4.705 1.00 45.44 88 SER A N 1
ATOM 671 C CA . 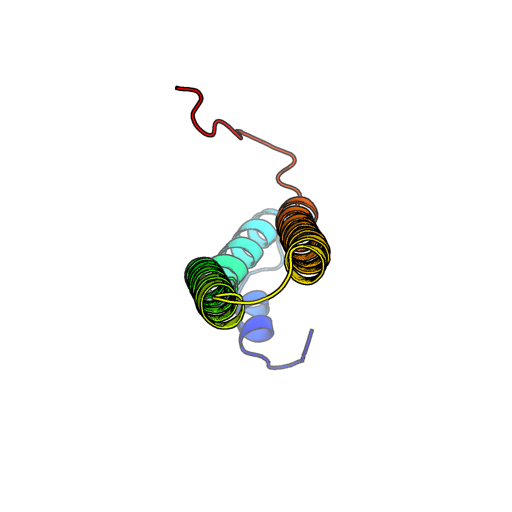SER A 1 88 ? -12.245 17.814 -5.261 1.00 45.44 88 SER A CA 1
ATOM 672 C C . SER A 1 88 ? -11.154 17.006 -5.969 1.00 45.44 88 SER A C 1
ATOM 674 O O . SER A 1 88 ? -9.986 17.023 -5.596 1.00 45.44 88 SER A O 1
ATOM 676 N N . CYS A 1 89 ? -11.518 16.407 -7.105 1.00 39.12 89 CYS A N 1
ATOM 677 C CA . CYS A 1 89 ? -10.560 16.185 -8.184 1.00 39.12 89 CYS A CA 1
ATOM 6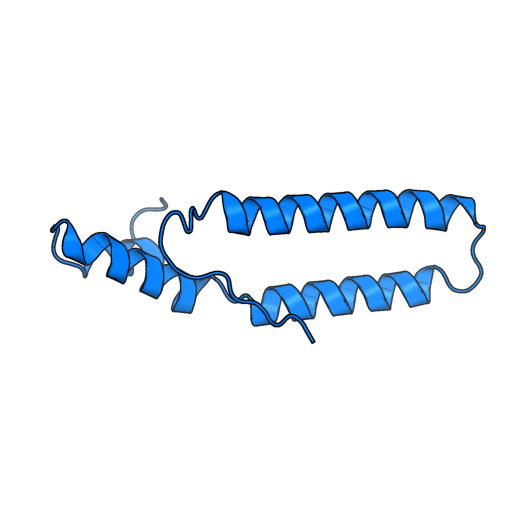78 C C . CYS A 1 89 ? -10.413 17.496 -8.983 1.00 39.12 89 CYS A C 1
ATOM 680 O O . CYS A 1 89 ? -11.120 17.733 -9.959 1.00 39.12 89 CYS A O 1
ATOM 682 N N . ARG A 1 90 ? -9.532 18.394 -8.528 1.00 46.12 90 ARG A N 1
ATOM 683 C CA . ARG A 1 90 ? -8.884 19.388 -9.399 1.00 46.12 90 ARG A CA 1
ATOM 684 C C . ARG A 1 90 ? -7.435 18.963 -9.556 1.00 46.12 90 ARG A C 1
ATOM 686 O O . ARG A 1 90 ? -6.557 19.465 -8.863 1.00 46.12 90 ARG A O 1
ATOM 693 N N . ILE A 1 91 ? -7.201 18.013 -10.453 1.00 42.28 91 ILE A N 1
ATOM 694 C CA . ILE A 1 91 ? -5.875 17.847 -11.038 1.00 42.28 91 ILE A CA 1
ATOM 695 C C . ILE A 1 91 ? -5.799 18.835 -12.203 1.00 42.28 91 ILE A C 1
ATOM 697 O O . ILE A 1 91 ? -6.645 18.829 -13.094 1.00 42.28 91 ILE A O 1
ATOM 701 N N . MET A 1 92 ? -4.830 19.741 -12.071 1.00 41.69 92 MET A N 1
ATOM 702 C CA . MET A 1 92 ? -4.320 20.729 -13.021 1.00 41.69 92 MET A CA 1
ATOM 703 C C . MET A 1 92 ? -4.808 20.557 -14.466 1.00 41.69 92 MET A C 1
ATOM 705 O O . MET A 1 92 ? -4.415 19.628 -15.165 1.00 41.69 92 MET A O 1
ATOM 709 N N . SER A 1 93 ? -5.606 21.521 -14.924 1.00 41.59 93 SER A N 1
ATOM 710 C CA . SER A 1 93 ? -5.587 21.929 -16.325 1.00 41.59 93 SER A CA 1
ATOM 711 C C . SER A 1 93 ? -4.714 23.172 -16.430 1.00 41.59 93 SER A C 1
ATOM 713 O O . SER A 1 93 ? -5.058 24.189 -15.829 1.00 41.59 93 SER A O 1
ATOM 715 N N . ILE A 1 94 ? -3.667 23.031 -17.250 1.00 42.38 94 ILE A N 1
ATOM 716 C CA . ILE A 1 94 ? -2.743 24.055 -17.767 1.00 42.38 94 ILE A CA 1
ATOM 717 C C . ILE A 1 94 ? -1.678 24.521 -16.769 1.00 42.38 94 ILE A C 1
ATOM 719 O O . ILE A 1 94 ? -2.025 25.047 -15.691 1.00 42.38 94 ILE A O 1
#

Secondary structure (DSSP, 8-state):
--TT-HHHHHHHTS-S-HHHHHHHHHHHIIIII-HHHHHHHHHHHHHHHHHHHTT--HHHHHHHHHHHHHHHHHHHHHHHHS---SS-------

Organism: Argiope bruennichi (NCBI:txid94029)

Sequence (94 aa):
MVPESKAARLVSSFPITSENYSKAVQQLKIRFGREDLLVQIYVRDLSLMKNATAGRNSSYLASLYDMLETKLRASESLGNICGLSGASCRIMSI

Radius of gyration: 18.93 Å; chains: 1; bounding box: 34×36×54 Å

InterPro domains:
  IPR005312 Domain of unknown function DUF1759 [PF03564] (6-80)

Foldseek 3Di:
DDPPDPLNVLLVVFPPDPVCVVVSVVVCCVVPVPVVVVVVVVVVVVVVVVVVCVPDDPVVVVVVVVVVVVVVVVVVVVVVVVDPPDDDPPDDDD

pLDDT: mean 75.09, std 16.81, range [39.12, 94.19]